Protein AF-A0A259BIV8-F1 (afdb_monomer)

Secondary structure (DSSP, 8-state):
-----------------TTTHHHHHHHHHHHHS-HHHHHHHHHHHHHHTTSS-TT----HHHHHHHH---HHHHHHHHHHHHHTTS----TT---

pLDDT: mean 71.43, std 16.97, 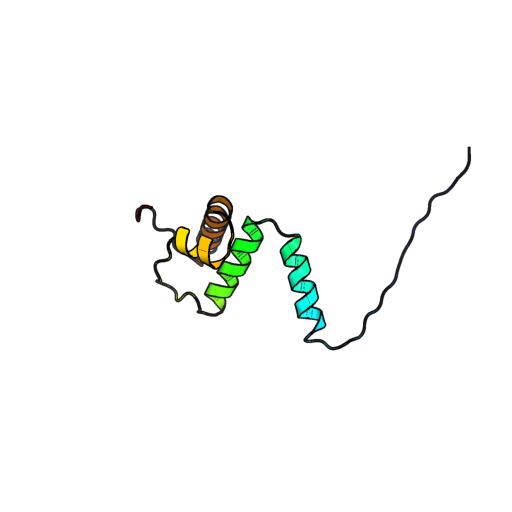range [35.97, 89.44]

Structure (mmCIF, N/CA/C/O backbone):
data_AF-A0A259BIV8-F1
#
_entry.id   AF-A0A259BIV8-F1
#
loop_
_atom_site.group_PDB
_atom_site.id
_atom_site.type_symbol
_atom_site.label_atom_id
_atom_site.label_alt_id
_atom_site.label_comp_id
_atom_site.label_asym_id
_atom_site.label_entity_id
_atom_site.label_seq_id
_atom_site.pdbx_PDB_ins_code
_atom_site.Cartn_x
_atom_site.Cartn_y
_atom_site.Cartn_z
_atom_site.occupancy
_atom_site.B_iso_or_equiv
_atom_site.auth_seq_id
_atom_site.auth_comp_id
_atom_site.auth_asym_id
_atom_site.auth_atom_id
_atom_site.pdbx_PDB_model_num
ATOM 1 N N . MET A 1 1 ? -1.982 18.914 54.988 1.00 52.62 1 MET A N 1
ATOM 2 C CA . MET A 1 1 ? -2.141 18.721 53.533 1.00 52.62 1 MET A CA 1
ATOM 3 C C . MET A 1 1 ? -2.764 17.344 53.256 1.00 52.62 1 MET A C 1
ATOM 5 O O . MET A 1 1 ? -2.011 16.400 53.065 1.00 52.62 1 MET A O 1
A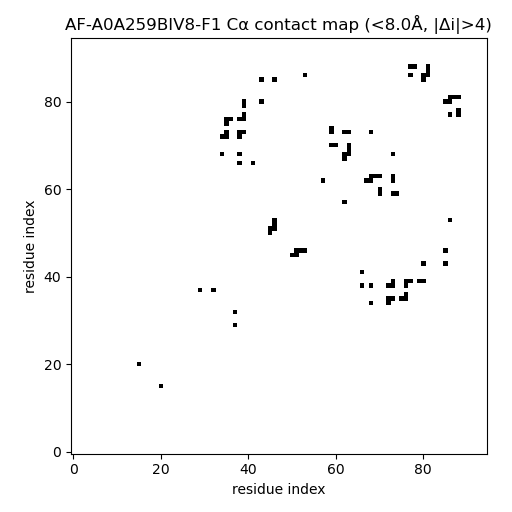TOM 9 N N . PRO A 1 2 ? -4.095 17.153 53.316 1.00 48.94 2 PRO A N 1
ATOM 10 C CA . PRO A 1 2 ? -4.773 16.014 52.675 1.00 48.94 2 PRO A CA 1
ATOM 11 C C . PRO A 1 2 ? -5.158 16.438 51.233 1.00 48.94 2 PRO A C 1
ATOM 13 O O . PRO A 1 2 ? -5.244 17.631 50.970 1.00 48.94 2 PRO A O 1
ATOM 16 N N . THR A 1 3 ? -5.263 15.593 50.207 1.00 39.91 3 THR A N 1
ATOM 17 C CA . THR A 1 3 ? -6.208 14.478 50.019 1.00 39.91 3 THR A CA 1
ATOM 18 C C . THR A 1 3 ? -5.832 13.745 48.721 1.00 39.91 3 THR A C 1
ATOM 20 O O . THR A 1 3 ? -5.574 14.377 47.704 1.00 39.91 3 THR A O 1
ATOM 23 N N . ALA A 1 4 ? -5.728 12.419 48.774 1.00 42.75 4 ALA A N 1
ATOM 24 C CA . ALA A 1 4 ? -6.677 11.477 48.167 1.00 42.75 4 ALA A CA 1
ATOM 25 C C . ALA A 1 4 ? -6.238 10.950 46.794 1.00 42.75 4 ALA A C 1
ATOM 27 O O . ALA A 1 4 ? -6.349 11.607 45.763 1.00 42.75 4 ALA A O 1
ATOM 28 N N . GLY A 1 5 ? -5.798 9.691 46.806 1.00 44.94 5 GLY A N 1
ATOM 29 C CA . GLY A 1 5 ? -5.887 8.847 45.630 1.00 44.94 5 GLY A CA 1
ATOM 30 C C . GLY A 1 5 ? -7.348 8.579 45.285 1.00 44.94 5 GLY A C 1
ATOM 31 O O . GLY A 1 5 ? -8.187 8.424 46.168 1.00 44.94 5 GLY A O 1
ATOM 32 N N . VAL A 1 6 ? -7.627 8.467 43.993 1.00 52.31 6 VAL A N 1
ATOM 33 C CA . VAL A 1 6 ? -8.844 7.852 43.473 1.00 52.31 6 VAL A CA 1
ATOM 34 C C . VAL A 1 6 ? -8.434 6.991 42.283 1.00 52.31 6 VAL A C 1
ATOM 36 O O . VAL A 1 6 ? -8.112 7.474 41.203 1.00 52.31 6 VAL A O 1
ATOM 39 N N . LYS A 1 7 ? -8.436 5.676 42.523 1.00 40.50 7 LYS A N 1
ATOM 40 C CA . LYS A 1 7 ? -8.752 4.666 41.512 1.00 40.50 7 LYS A CA 1
ATOM 41 C C . LYS A 1 7 ? -10.171 4.944 41.020 1.00 40.50 7 LYS A C 1
ATOM 43 O O . LYS A 1 7 ? -11.065 5.076 41.852 1.00 40.50 7 LYS A O 1
ATOM 48 N N . GLN A 1 8 ? -10.410 4.892 39.714 1.00 42.22 8 GLN A N 1
ATOM 49 C CA . GLN A 1 8 ? -11.718 4.480 39.214 1.00 42.22 8 GLN A CA 1
ATOM 50 C C . GLN A 1 8 ? -11.547 3.342 38.223 1.00 42.22 8 GLN A C 1
ATOM 52 O O . GLN A 1 8 ? -10.902 3.449 37.185 1.00 42.22 8 GLN A O 1
ATOM 57 N N . ALA A 1 9 ? -12.099 2.219 38.655 1.00 35.97 9 ALA A N 1
ATOM 58 C CA . ALA A 1 9 ? -12.371 1.054 37.865 1.00 35.97 9 ALA A CA 1
ATOM 59 C C . ALA A 1 9 ? -13.724 1.221 37.163 1.00 35.97 9 ALA A C 1
ATOM 61 O O . ALA A 1 9 ? -14.656 1.798 37.720 1.00 35.97 9 ALA A O 1
ATOM 62 N N . SER A 1 10 ? -13.842 0.480 36.066 1.00 42.00 10 SER A N 1
ATOM 63 C CA . SER A 1 10 ? -15.007 -0.330 35.703 1.00 42.00 10 SER A CA 1
ATOM 64 C C . SER A 1 10 ? -16.211 0.318 35.016 1.00 42.00 10 SER A C 1
ATOM 66 O O . SER A 1 10 ? -16.643 1.421 35.327 1.00 42.00 10 SER A O 1
ATOM 68 N N . LYS A 1 11 ? -16.801 -0.548 34.180 1.00 41.00 11 LYS A N 1
ATOM 69 C CA . LYS A 1 11 ? -18.032 -0.462 33.386 1.00 41.00 11 LYS A CA 1
ATOM 70 C C . LYS A 1 11 ? -17.827 0.229 32.037 1.00 41.00 11 LYS A C 1
ATOM 72 O O . LYS A 1 11 ? -17.387 1.359 31.946 1.00 41.00 11 LYS A O 1
ATOM 77 N N . THR A 1 12 ? -18.124 -0.447 30.931 1.00 43.81 12 THR A N 1
ATOM 78 C CA . THR A 1 12 ? -19.470 -0.985 30.708 1.00 43.81 12 THR A CA 1
ATOM 79 C C . THR A 1 12 ? -19.455 -2.233 29.821 1.00 43.81 12 THR A C 1
ATOM 81 O O . THR A 1 12 ? -18.905 -2.224 28.723 1.00 43.81 12 THR A O 1
ATOM 84 N N . ASP A 1 13 ? -20.106 -3.285 30.324 1.00 53.97 13 ASP A N 1
ATOM 85 C CA . ASP A 1 13 ? -20.847 -4.290 29.559 1.00 53.97 13 ASP A CA 1
ATOM 86 C C . ASP A 1 13 ? -21.466 -3.694 28.285 1.00 53.97 13 ASP A C 1
ATOM 88 O O . ASP A 1 13 ? -22.195 -2.706 28.360 1.00 53.97 13 ASP A O 1
ATOM 92 N N . ASN A 1 14 ? -21.304 -4.338 27.129 1.00 55.00 14 ASN A N 1
ATOM 93 C CA . ASN A 1 14 ? -22.350 -4.227 26.117 1.00 55.00 14 ASN A CA 1
ATOM 94 C C . ASN A 1 14 ? -22.514 -5.523 25.326 1.00 55.00 14 ASN A C 1
ATOM 96 O O . ASN A 1 14 ? -21.910 -5.748 24.277 1.00 55.00 14 ASN A O 1
ATOM 100 N N . LYS A 1 15 ? -23.406 -6.369 25.843 1.00 55.56 15 LYS A N 1
ATOM 101 C CA . LYS A 1 15 ? -24.096 -7.403 25.077 1.00 55.56 15 LYS A CA 1
ATOM 102 C C . LYS A 1 15 ? -24.983 -6.737 24.014 1.00 55.56 15 LYS A C 1
ATOM 104 O O . LYS A 1 15 ? -26.087 -6.304 24.336 1.00 55.56 15 LYS A O 1
ATOM 109 N N . LYS A 1 16 ? -24.559 -6.703 22.743 1.00 42.38 16 LYS A N 1
ATOM 110 C CA . LYS A 1 16 ? -25.487 -6.584 21.597 1.00 42.38 16 LYS A CA 1
ATOM 111 C C . LYS A 1 16 ? -24.841 -6.998 20.265 1.00 42.38 16 LYS A C 1
ATOM 113 O O . LYS A 1 16 ? -24.043 -6.262 19.705 1.00 42.38 16 LYS A O 1
ATOM 118 N N . SER A 1 17 ? -25.252 -8.173 19.779 1.00 37.78 17 SER A N 1
ATOM 119 C CA . SER A 1 17 ? -25.218 -8.681 18.392 1.00 37.78 17 SER A CA 1
ATOM 120 C C . SER A 1 17 ? -23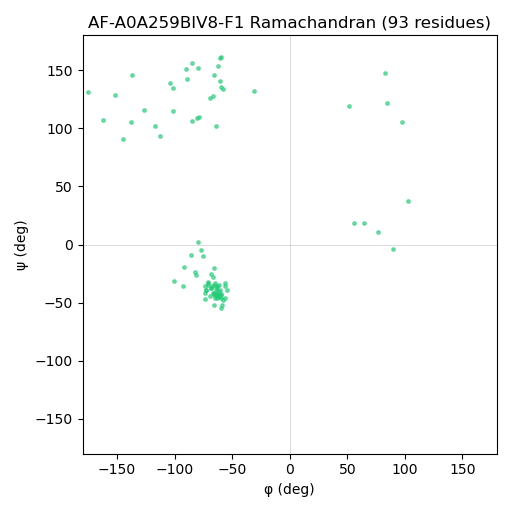.880 -8.619 17.606 1.00 37.78 17 SER A C 1
ATOM 122 O O . SER A 1 17 ? -23.380 -7.539 17.288 1.00 37.78 17 SER A O 1
ATOM 124 N N . PRO A 1 18 ? -23.324 -9.767 17.162 1.00 50.00 18 PRO A N 1
ATOM 125 C CA . PRO A 1 18 ? -21.896 -9.897 16.837 1.00 50.00 18 PRO A CA 1
ATOM 126 C C . PRO A 1 18 ? -21.436 -9.258 15.510 1.00 50.00 18 PRO A C 1
ATOM 128 O O . PRO A 1 18 ? -20.237 -9.138 15.291 1.00 50.00 18 PRO A O 1
ATOM 131 N N . ALA A 1 19 ? -22.333 -8.809 14.624 1.00 53.28 19 ALA A N 1
ATOM 132 C CA . ALA A 1 19 ? -21.943 -8.338 13.284 1.00 53.28 19 ALA A CA 1
ATOM 133 C C . ALA A 1 19 ? -21.867 -6.802 13.124 1.00 53.28 19 ALA A C 1
ATOM 135 O O . ALA A 1 19 ? -21.055 -6.302 12.344 1.00 53.28 19 ALA A O 1
ATOM 136 N N . ALA A 1 20 ? -22.689 -6.037 13.854 1.00 52.94 20 ALA A N 1
ATOM 137 C CA . ALA A 1 20 ? -22.791 -4.580 13.684 1.00 52.94 20 ALA A CA 1
ATOM 138 C C . ALA A 1 20 ? -21.860 -3.795 14.628 1.00 52.94 20 ALA A C 1
ATOM 140 O O . ALA A 1 20 ? -21.269 -2.795 14.220 1.00 52.94 20 ALA A O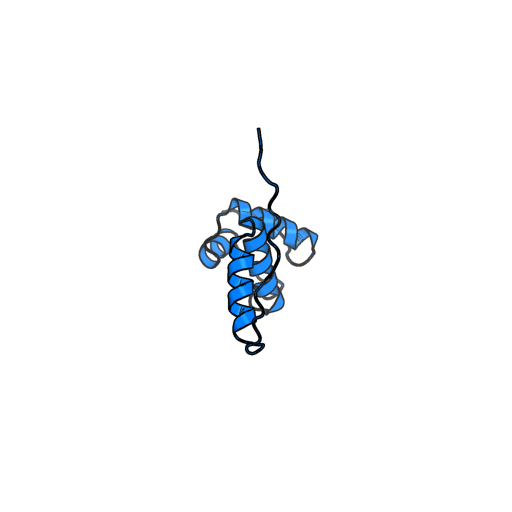 1
ATOM 141 N N . SER A 1 21 ? -21.661 -4.280 15.861 1.00 51.72 21 SER A N 1
ATOM 142 C CA . SER A 1 21 ? -20.768 -3.641 16.843 1.00 51.72 21 SER A CA 1
ATOM 143 C C . SER A 1 21 ? -19.286 -3.791 16.466 1.00 51.72 21 SER A C 1
ATOM 145 O O . SER A 1 21 ? -18.504 -2.855 16.621 1.00 51.72 21 SER A O 1
ATOM 147 N N . ALA A 1 22 ? -18.911 -4.926 15.862 1.00 56.62 22 ALA A N 1
ATOM 148 C CA . ALA A 1 22 ? -17.546 -5.185 15.396 1.00 56.62 22 ALA A CA 1
ATOM 149 C C . ALA A 1 22 ? -17.111 -4.276 14.230 1.00 56.62 22 ALA A C 1
ATOM 151 O O . ALA A 1 22 ? -15.926 -3.994 14.065 1.00 56.62 22 ALA A O 1
ATOM 152 N N . ARG A 1 23 ? -18.054 -3.804 13.400 1.00 55.66 23 ARG A N 1
ATOM 153 C CA . ARG A 1 23 ? -17.744 -2.868 12.303 1.00 55.66 23 ARG A CA 1
ATOM 154 C C . ARG A 1 23 ? -17.434 -1.465 12.820 1.00 55.66 23 ARG A C 1
ATOM 156 O O . ARG A 1 23 ? -16.520 -0.828 12.313 1.00 55.66 23 ARG A O 1
ATOM 163 N N . ARG A 1 24 ? -18.153 -0.994 13.846 1.00 58.84 24 ARG A N 1
ATOM 164 C CA . ARG A 1 24 ? -17.944 0.352 14.401 1.00 58.84 24 ARG A CA 1
ATOM 165 C C . ARG A 1 24 ? -16.652 0.451 15.221 1.00 58.84 24 ARG A C 1
ATOM 167 O O . ARG A 1 24 ? -15.971 1.459 15.100 1.00 58.84 24 ARG A O 1
ATOM 174 N N . SER A 1 25 ? -16.284 -0.609 15.947 1.00 60.91 25 SER A N 1
ATOM 175 C CA . SER A 1 25 ? -15.028 -0.667 16.714 1.00 60.91 25 SER A CA 1
ATOM 176 C C . SER A 1 25 ? -13.782 -0.677 15.818 1.00 60.91 25 SER A C 1
ATOM 178 O O . SER A 1 25 ? -12.842 0.068 16.077 1.00 60.91 25 SER A O 1
ATOM 180 N N . ARG A 1 26 ? -13.798 -1.436 14.710 1.00 63.84 26 ARG A N 1
ATOM 181 C CA . ARG A 1 26 ? -12.687 -1.453 13.737 1.00 63.84 26 ARG A CA 1
ATOM 182 C C . ARG A 1 26 ? -12.438 -0.093 13.089 1.00 63.84 26 ARG A C 1
ATOM 184 O O . ARG A 1 26 ? -11.299 0.261 12.812 1.00 63.84 26 ARG A O 1
ATOM 191 N N . ASN A 1 27 ? -13.504 0.671 12.855 1.00 64.12 27 ASN A N 1
ATOM 192 C CA . ASN A 1 27 ? -13.396 1.979 12.220 1.00 64.12 27 ASN A CA 1
ATOM 193 C C . ASN A 1 27 ? -12.752 3.027 13.137 1.00 64.12 27 ASN A C 1
ATOM 195 O O . ASN A 1 27 ? -12.086 3.923 12.634 1.00 64.12 27 ASN A O 1
ATOM 199 N N . SER A 1 28 ? -12.960 2.928 14.454 1.00 65.62 28 SER A N 1
ATOM 200 C CA . SER A 1 28 ? -12.259 3.739 15.458 1.00 65.62 28 SER A CA 1
ATOM 201 C C . SER A 1 28 ? -10.807 3.297 15.631 1.00 65.62 28 SER A C 1
ATOM 203 O O . SER A 1 28 ? -9.929 4.146 15.615 1.00 65.62 28 SER A O 1
ATOM 205 N N . GLU A 1 29 ? -10.529 1.988 15.655 1.00 64.50 29 GLU A N 1
ATOM 206 C CA . GLU A 1 29 ? -9.146 1.492 15.733 1.00 64.50 29 GLU A CA 1
ATOM 207 C C . GLU A 1 29 ? -8.311 1.944 14.532 1.00 64.50 29 GLU A C 1
ATOM 209 O O . GLU A 1 29 ? -7.178 2.362 14.707 1.00 64.50 29 GLU A O 1
ATOM 214 N N . MET A 1 30 ? -8.878 1.960 13.321 1.00 64.31 30 MET A N 1
ATOM 215 C CA . MET A 1 30 ? -8.191 2.488 12.134 1.00 64.31 30 MET A CA 1
ATOM 216 C C . MET A 1 30 ? -7.917 3.997 12.167 1.00 64.31 30 MET A C 1
ATOM 218 O O . MET A 1 30 ? -7.054 4.459 11.421 1.00 64.31 30 MET A O 1
ATOM 222 N N . GLN A 1 31 ? -8.639 4.764 12.989 1.00 65.75 31 GLN A N 1
ATOM 223 C CA . GLN A 1 31 ? -8.427 6.209 13.144 1.00 65.75 31 GLN A CA 1
ATOM 224 C C . GLN A 1 31 ? -7.290 6.528 14.122 1.00 65.75 31 GLN A C 1
ATOM 226 O O . GLN A 1 31 ? -6.670 7.579 13.983 1.00 65.75 31 GLN A O 1
ATOM 231 N N . ASP A 1 32 ? -6.978 5.609 15.040 1.00 72.62 32 ASP A N 1
ATOM 232 C CA . ASP A 1 32 ? -5.862 5.731 15.987 1.00 72.62 32 ASP A CA 1
ATOM 233 C C . ASP A 1 32 ? -4.520 5.241 15.399 1.00 72.62 32 ASP A C 1
ATOM 235 O O . ASP A 1 32 ? -3.455 5.435 15.989 1.00 72.62 32 ASP A O 1
ATOM 239 N N . LEU A 1 33 ? -4.551 4.604 14.222 1.00 76.62 33 LEU A N 1
ATOM 240 C CA . LEU A 1 33 ? -3.364 4.119 13.520 1.00 76.62 33 LEU A CA 1
ATOM 241 C C . LEU A 1 33 ? -2.648 5.246 12.767 1.00 76.62 33 LEU A C 1
ATOM 243 O O . LEU A 1 33 ? -3.248 6.204 12.278 1.00 76.62 33 LEU A O 1
ATOM 247 N N . THR A 1 34 ? -1.333 5.093 12.606 1.00 86.62 34 THR A N 1
ATOM 248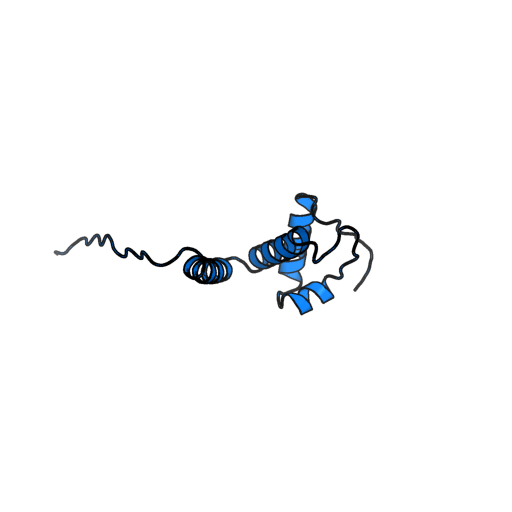 C CA . THR A 1 34 ? -0.555 5.999 11.755 1.00 86.62 34 THR A CA 1
ATOM 249 C C . THR A 1 34 ? -1.031 5.909 10.302 1.00 86.62 34 THR A C 1
ATOM 251 O O . THR A 1 34 ? -1.531 4.875 9.857 1.00 86.62 34 THR A O 1
ATOM 254 N N . LEU A 1 35 ? -0.846 6.983 9.525 1.00 86.00 35 LEU A N 1
ATOM 255 C CA . LEU A 1 35 ? -1.236 7.007 8.107 1.00 86.00 35 LEU A CA 1
ATOM 256 C C . LEU A 1 35 ? -0.579 5.876 7.300 1.00 86.00 35 LEU A C 1
ATOM 258 O O . LEU A 1 35 ? -1.212 5.314 6.409 1.00 86.00 35 LEU A O 1
ATOM 262 N N . THR A 1 36 ? 0.665 5.524 7.638 1.00 86.12 36 THR A N 1
ATOM 263 C CA . THR A 1 36 ? 1.398 4.401 7.039 1.00 86.12 36 THR A CA 1
ATOM 264 C C . THR A 1 36 ? 0.730 3.064 7.356 1.00 86.12 36 THR A C 1
ATOM 266 O O . THR A 1 36 ? 0.527 2.243 6.467 1.00 86.12 36 THR A O 1
ATOM 269 N N . GLU A 1 37 ? 0.344 2.847 8.612 1.00 87.31 37 GLU A N 1
ATOM 270 C CA . GLU A 1 37 ? -0.303 1.609 9.055 1.00 87.31 37 GLU A CA 1
ATOM 271 C C . GLU A 1 37 ? -1.709 1.460 8.458 1.00 87.31 37 GLU A C 1
ATOM 273 O O . GLU A 1 37 ? -2.112 0.375 8.040 1.00 87.31 37 GLU A O 1
ATOM 278 N N . ARG A 1 38 ? -2.438 2.574 8.339 1.00 88.56 38 ARG A N 1
ATOM 279 C CA . ARG A 1 38 ? -3.735 2.608 7.665 1.00 88.56 38 ARG A CA 1
ATOM 280 C C . ARG A 1 38 ? -3.607 2.260 6.181 1.00 88.56 38 ARG A C 1
ATOM 282 O O . ARG A 1 38 ? -4.370 1.433 5.694 1.00 88.56 38 ARG A O 1
ATOM 289 N N . ALA A 1 39 ? -2.631 2.838 5.478 1.00 88.75 39 ALA A N 1
ATOM 290 C CA . ALA A 1 39 ? -2.364 2.501 4.079 1.00 88.75 39 ALA A CA 1
ATOM 291 C C . ALA A 1 39 ? -1.980 1.026 3.9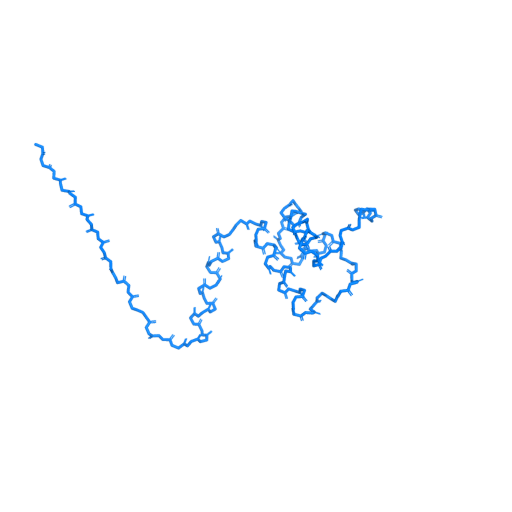09 1.00 88.75 39 ALA A C 1
ATOM 293 O O . ALA A 1 39 ? -2.448 0.382 2.975 1.00 88.75 39 ALA A O 1
ATOM 294 N N . TYR A 1 40 ? -1.167 0.489 4.821 1.00 89.31 40 TYR A N 1
ATOM 295 C CA . TYR A 1 40 ? -0.779 -0.919 4.816 1.00 89.31 40 TYR A CA 1
ATOM 296 C C . TYR A 1 40 ? -2.002 -1.837 4.912 1.00 89.31 40 TYR A C 1
ATOM 298 O O . TYR A 1 40 ? -2.176 -2.691 4.048 1.00 89.31 40 TYR A O 1
ATOM 306 N N . ARG A 1 41 ? -2.881 -1.619 5.900 1.00 88.25 41 ARG A N 1
ATOM 307 C CA . ARG A 1 41 ? -4.071 -2.461 6.100 1.00 88.25 41 ARG A CA 1
ATOM 308 C C . ARG A 1 41 ? -5.047 -2.403 4.935 1.00 88.25 41 ARG A C 1
ATOM 310 O O . ARG A 1 41 ? -5.546 -3.437 4.514 1.00 88.25 41 ARG A O 1
ATOM 317 N N . GLU A 1 42 ? -5.302 -1.213 4.401 1.00 87.31 42 GLU A N 1
ATOM 318 C CA . GLU A 1 42 ? -6.178 -1.054 3.236 1.00 87.31 42 GLU A CA 1
ATOM 319 C C . GLU A 1 42 ? -5.621 -1.800 2.015 1.00 87.31 42 GLU A C 1
ATOM 321 O O . GLU A 1 42 ? -6.340 -2.522 1.329 1.00 87.31 42 GLU A O 1
ATOM 326 N N . LEU A 1 43 ? -4.317 -1.677 1.753 1.00 85.88 43 LEU A N 1
ATOM 327 C CA . LEU A 1 43 ? -3.661 -2.390 0.658 1.00 85.88 43 LEU A CA 1
ATOM 328 C C . LEU A 1 43 ? -3.650 -3.908 0.879 1.00 85.88 43 LEU A C 1
ATOM 330 O O . LEU A 1 43 ? -3.915 -4.656 -0.058 1.00 85.88 43 LEU A O 1
ATOM 334 N N . GLU A 1 44 ? -3.383 -4.364 2.101 1.00 86.94 44 GLU A N 1
ATOM 335 C CA . GLU A 1 44 ? -3.442 -5.777 2.480 1.00 86.94 44 GLU A CA 1
ATOM 336 C C . GLU A 1 44 ? -4.847 -6.350 2.255 1.00 86.94 44 GLU A C 1
ATOM 338 O O . GLU A 1 44 ? -4.987 -7.405 1.635 1.00 86.94 44 GLU A O 1
ATOM 343 N N . GLU A 1 45 ? -5.897 -5.639 2.676 1.00 87.31 45 GLU A N 1
ATOM 344 C CA . GLU A 1 45 ? -7.282 -6.035 2.416 1.00 87.31 45 GLU A CA 1
ATOM 345 C C . GLU A 1 45 ? -7.579 -6.079 0.913 1.00 87.31 45 GLU A C 1
ATOM 347 O O . GLU A 1 45 ? -8.185 -7.039 0.435 1.00 87.31 45 GLU A O 1
ATOM 352 N N . LEU A 1 46 ? -7.129 -5.093 0.134 1.00 84.94 46 LEU A N 1
ATOM 353 C CA . LEU A 1 46 ? -7.323 -5.062 -1.320 1.00 84.94 46 LEU A CA 1
ATOM 354 C C . LEU A 1 46 ? -6.624 -6.226 -2.041 1.00 84.94 46 LEU A C 1
ATOM 356 O O . LEU A 1 46 ? -7.160 -6.754 -3.019 1.00 84.94 46 LEU A O 1
ATOM 360 N N . ILE A 1 47 ? -5.453 -6.643 -1.560 1.00 85.06 47 ILE A N 1
ATOM 361 C CA . ILE A 1 47 ? -4.717 -7.803 -2.080 1.00 85.06 47 ILE A CA 1
ATOM 362 C C . ILE A 1 47 ? -5.413 -9.103 -1.652 1.00 85.06 47 ILE A C 1
ATOM 364 O O . ILE A 1 47 ? -5.678 -9.965 -2.487 1.00 85.06 47 ILE A O 1
ATOM 368 N N . SER A 1 48 ? -5.777 -9.224 -0.374 1.00 85.88 48 SER A N 1
ATOM 369 C CA . SER A 1 48 ? -6.443 -10.399 0.206 1.00 85.88 48 SER A CA 1
ATOM 370 C C . SER A 1 48 ? -7.825 -10.655 -0.407 1.00 85.88 48 SER A C 1
ATOM 372 O O . SER A 1 48 ? -8.206 -11.793 -0.671 1.00 85.88 48 SER A O 1
ATOM 374 N N . THR A 1 49 ? -8.561 -9.587 -0.723 1.00 85.12 49 THR A N 1
ATOM 375 C CA . THR A 1 49 ? -9.863 -9.652 -1.406 1.00 85.12 49 THR A CA 1
ATOM 376 C C . THR A 1 49 ? -9.755 -9.853 -2.918 1.00 85.12 49 THR A C 1
ATOM 378 O O . THR A 1 49 ? -10.783 -9.875 -3.595 1.00 85.12 49 THR A O 1
ATOM 381 N N . LEU A 1 50 ? -8.540 -9.997 -3.465 1.00 81.56 50 LEU A N 1
ATOM 382 C CA . LEU A 1 50 ? -8.264 -10.084 -4.904 1.00 81.56 50 LEU A CA 1
ATOM 383 C C . LEU A 1 50 ? -8.798 -8.886 -5.716 1.00 81.56 50 LEU A C 1
ATOM 385 O O . LEU A 1 50 ? -8.890 -8.957 -6.942 1.00 81.56 50 LEU A O 1
ATOM 389 N N . GLN A 1 51 ? -9.102 -7.755 -5.070 1.00 80.62 51 GLN A N 1
ATOM 390 C CA . GLN A 1 51 ? -9.428 -6.514 -5.779 1.00 80.62 51 GLN A CA 1
ATOM 391 C C . GLN A 1 51 ? -8.214 -5.938 -6.509 1.00 80.62 51 GLN A C 1
ATOM 393 O O . GLN A 1 51 ? -8.367 -5.231 -7.506 1.00 80.62 51 GLN A O 1
ATOM 398 N N . LEU A 1 52 ? -7.014 -6.255 -6.023 1.00 78.38 52 LEU A N 1
ATOM 399 C CA . LEU A 1 52 ? -5.748 -6.016 -6.699 1.00 78.38 52 LEU A CA 1
ATOM 400 C C . LEU A 1 52 ? -5.138 -7.371 -7.079 1.00 78.38 52 LEU A C 1
ATOM 402 O O . LEU A 1 52 ? -4.461 -7.986 -6.254 1.00 78.38 52 LEU A O 1
ATOM 406 N N . PRO A 1 53 ? -5.388 -7.865 -8.306 1.00 72.62 53 PRO A N 1
ATOM 407 C CA . PRO A 1 53 ? -4.854 -9.145 -8.733 1.00 72.62 53 PRO A CA 1
ATOM 408 C C . PRO A 1 53 ? -3.321 -9.129 -8.697 1.00 72.62 53 PRO A C 1
ATOM 410 O O . PRO A 1 53 ? -2.714 -8.130 -9.118 1.00 72.62 53 PRO A O 1
ATOM 413 N N . PRO A 1 54 ? -2.677 -10.226 -8.263 1.00 70.25 54 PRO A N 1
ATOM 414 C CA . PRO A 1 54 ? -1.226 -10.338 -8.304 1.00 70.25 54 PRO A CA 1
ATOM 415 C C . PRO A 1 54 ? -0.731 -10.163 -9.746 1.00 70.25 54 PRO A C 1
ATOM 417 O O . PRO A 1 54 ? -1.297 -10.719 -10.685 1.00 70.25 54 PRO A O 1
ATOM 420 N N . GLY A 1 55 ? 0.314 -9.354 -9.926 1.00 72.25 55 GLY A N 1
ATOM 421 C CA . GLY A 1 55 ? 0.841 -8.993 -11.249 1.00 72.25 55 GLY A CA 1
ATOM 422 C C . GLY A 1 55 ? 0.218 -7.738 -11.872 1.00 72.25 55 GLY A C 1
ATOM 423 O O . GLY A 1 55 ? 0.684 -7.286 -12.917 1.00 72.25 55 GLY A O 1
ATOM 424 N N . THR A 1 56 ? -0.777 -7.122 -11.226 1.00 76.75 56 THR A N 1
ATOM 425 C CA . THR A 1 56 ? -1.276 -5.801 -11.633 1.00 76.75 56 THR A CA 1
ATOM 426 C C . THR A 1 56 ? -0.227 -4.731 -11.342 1.00 76.75 56 THR A C 1
ATOM 428 O O . THR A 1 56 ? 0.232 -4.582 -10.210 1.00 76.75 56 THR A O 1
ATOM 431 N N . VAL A 1 57 ? 0.136 -3.947 -12.359 1.00 77.38 57 VAL A N 1
ATOM 432 C CA . VAL A 1 57 ? 1.029 -2.796 -12.182 1.00 77.38 57 VAL A CA 1
ATOM 433 C C . VAL A 1 57 ? 0.223 -1.635 -11.605 1.00 77.38 57 VAL A C 1
ATOM 435 O O . VAL A 1 57 ? -0.610 -1.048 -12.292 1.00 77.38 57 VAL A O 1
ATOM 438 N N . LEU A 1 58 ? 0.481 -1.301 -10.343 1.00 75.88 58 LEU A N 1
ATOM 439 C CA . LEU A 1 58 ? -0.130 -0.166 -9.655 1.00 75.88 58 LEU A CA 1
ATOM 440 C C . LEU A 1 58 ? 0.843 1.007 -9.597 1.00 75.88 58 LEU A C 1
ATOM 442 O O . LEU A 1 58 ? 2.013 0.839 -9.257 1.00 75.88 58 LEU A O 1
ATOM 446 N N . SER A 1 59 ? 0.341 2.200 -9.912 1.00 81.88 59 SER A N 1
ATOM 447 C CA . SER A 1 59 ? 1.076 3.445 -9.691 1.00 81.88 59 SER A CA 1
ATOM 448 C C . SER A 1 59 ? 0.784 3.981 -8.292 1.00 81.88 59 SER A C 1
ATOM 450 O O . SER A 1 59 ? -0.357 3.927 -7.830 1.00 81.88 59 SER A O 1
ATOM 452 N N . GLU A 1 60 ? 1.803 4.545 -7.640 1.00 81.62 60 GLU A N 1
ATOM 453 C CA . GLU A 1 60 ? 1.665 5.208 -6.339 1.00 81.62 60 GLU A CA 1
ATOM 454 C C . GLU A 1 60 ? 0.583 6.294 -6.389 1.00 81.62 60 GLU A C 1
ATOM 456 O O . GLU A 1 60 ? -0.233 6.385 -5.480 1.00 81.62 60 GLU A O 1
ATOM 461 N N . LEU A 1 61 ? 0.506 7.049 -7.492 1.00 82.50 61 LEU A N 1
ATOM 462 C CA . LEU A 1 61 ? -0.503 8.094 -7.691 1.00 82.50 61 LEU A CA 1
ATOM 463 C C . LEU A 1 61 ? -1.930 7.543 -7.636 1.00 82.50 61 LEU A C 1
ATOM 465 O O . LEU A 1 61 ? -2.780 8.099 -6.954 1.00 82.50 61 LEU A O 1
ATOM 469 N N . VAL A 1 62 ? -2.171 6.401 -8.282 1.00 83.19 62 VAL A N 1
ATOM 470 C CA . VAL A 1 62 ? -3.493 5.759 -8.294 1.00 83.19 62 VAL A CA 1
ATOM 471 C C . VAL A 1 62 ? -3.883 5.286 -6.893 1.00 83.19 62 VAL A C 1
ATOM 473 O O . VAL A 1 62 ? -5.054 5.341 -6.527 1.00 83.19 62 VAL A O 1
ATOM 476 N N . LEU A 1 63 ? -2.912 4.834 -6.096 1.00 83.50 63 LEU A N 1
ATOM 477 C CA . LEU A 1 63 ? -3.143 4.431 -4.710 1.00 83.50 63 LEU A CA 1
ATOM 478 C C . LEU A 1 63 ? -3.398 5.637 -3.802 1.00 83.50 63 LEU A C 1
ATOM 480 O O . LEU A 1 63 ? -4.285 5.565 -2.956 1.00 83.50 63 LEU A O 1
ATOM 484 N N . VAL A 1 64 ? -2.681 6.746 -4.008 1.00 86.44 64 VAL A N 1
ATOM 485 C CA . VAL A 1 64 ? -2.933 8.025 -3.322 1.00 86.44 64 VAL A CA 1
ATOM 486 C C . VAL A 1 64 ? -4.354 8.499 -3.594 1.00 86.44 64 VAL A C 1
ATOM 488 O O . VAL A 1 64 ? -5.073 8.812 -2.649 1.00 86.44 64 VAL A O 1
ATOM 491 N N . ASP A 1 65 ? -4.783 8.483 -4.855 1.00 86.00 65 ASP A N 1
ATOM 492 C CA . ASP A 1 65 ? -6.122 8.924 -5.244 1.00 86.00 65 ASP A CA 1
ATOM 493 C C . ASP A 1 65 ? -7.216 7.974 -4.731 1.00 86.00 65 ASP A C 1
ATOM 495 O O . ASP A 1 65 ? -8.271 8.428 -4.292 1.00 86.00 65 ASP A O 1
ATOM 499 N N . ARG A 1 66 ? -6.971 6.654 -4.729 1.00 84.75 66 ARG A N 1
ATOM 500 C CA . ARG A 1 66 ? -7.925 5.661 -4.200 1.00 84.75 66 ARG A CA 1
ATOM 501 C C . ARG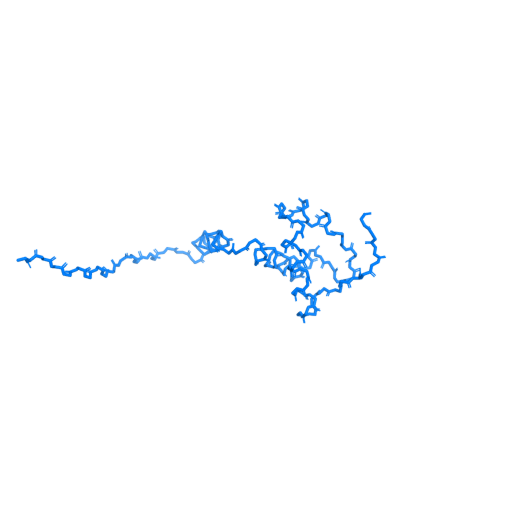 A 1 66 ? -8.082 5.721 -2.687 1.00 84.75 66 ARG A C 1
ATOM 503 O O . ARG A 1 66 ? -9.196 5.584 -2.193 1.00 84.75 66 ARG A O 1
ATOM 510 N N . LEU A 1 67 ? -6.974 5.838 -1.962 1.00 83.44 67 LEU A N 1
ATOM 511 C CA . LEU A 1 67 ? -6.951 5.743 -0.501 1.00 83.44 67 LEU A CA 1
ATOM 512 C C . LEU A 1 67 ? -7.114 7.114 0.165 1.00 83.44 67 LEU A C 1
ATOM 514 O O . LEU A 1 67 ? -7.444 7.188 1.346 1.00 83.44 67 LEU A O 1
ATOM 518 N N . GLY A 1 68 ? -6.862 8.203 -0.566 1.00 85.81 68 GLY A N 1
ATOM 519 C CA . GLY A 1 68 ? -6.803 9.556 -0.013 1.00 85.81 68 GLY A CA 1
ATOM 520 C C . GLY A 1 68 ? -5.653 9.743 0.983 1.00 85.81 68 GLY A C 1
ATOM 521 O O . GLY A 1 68 ? -5.688 10.656 1.807 1.00 85.81 68 GLY A O 1
ATOM 522 N N . ILE A 1 69 ? -4.651 8.859 0.949 1.00 85.44 69 ILE A N 1
ATOM 523 C CA . ILE A 1 69 ? -3.490 8.867 1.844 1.00 85.44 69 ILE A CA 1
ATOM 524 C C . ILE A 1 69 ? -2.287 9.407 1.066 1.00 85.44 69 ILE A C 1
ATOM 526 O O . ILE A 1 69 ? -2.102 9.094 -0.105 1.00 85.44 69 ILE A O 1
ATOM 530 N N . GLY A 1 70 ? -1.465 10.246 1.702 1.00 85.19 70 GLY A N 1
ATOM 531 C CA . GLY A 1 70 ? -0.330 10.894 1.039 1.00 85.19 70 GLY A CA 1
ATOM 532 C C . GLY A 1 70 ? 0.706 9.922 0.448 1.00 85.19 70 GLY A C 1
ATOM 533 O O . GLY A 1 70 ? 0.824 8.770 0.858 1.00 85.19 70 GLY A O 1
ATOM 534 N N . ARG A 1 71 ? 1.527 10.425 -0.482 1.00 84.06 71 ARG A N 1
ATOM 535 C CA . ARG A 1 71 ? 2.584 9.658 -1.177 1.00 84.06 71 ARG A CA 1
ATOM 536 C C . ARG A 1 71 ? 3.591 9.004 -0.227 1.00 84.06 71 ARG A C 1
ATOM 538 O O . ARG A 1 71 ? 3.884 7.824 -0.357 1.00 84.06 71 ARG A O 1
ATOM 545 N N . THR A 1 72 ? 4.085 9.751 0.762 1.00 86.75 72 THR A N 1
ATOM 546 C CA . THR A 1 72 ? 5.083 9.260 1.730 1.00 86.75 72 THR A CA 1
ATOM 547 C C . THR A 1 72 ? 4.598 8.044 2.535 1.00 86.75 72 THR A C 1
ATOM 549 O O . THR A 1 72 ? 5.277 7.018 2.486 1.00 86.75 72 THR A O 1
ATOM 552 N N . PRO A 1 73 ? 3.435 8.091 3.220 1.00 89.19 73 PRO A N 1
ATOM 553 C CA . PRO A 1 73 ? 2.924 6.925 3.943 1.00 89.19 73 PRO A CA 1
ATOM 554 C C . PRO A 1 73 ? 2.555 5.754 3.023 1.00 89.19 73 PRO A C 1
ATOM 556 O O . PRO A 1 73 ? 2.763 4.605 3.4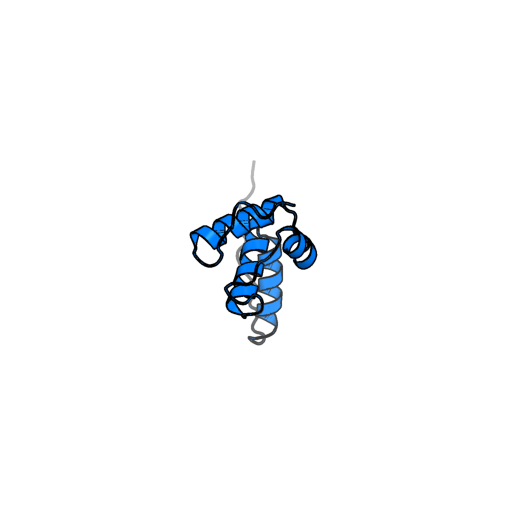06 1.00 89.19 73 PRO A O 1
ATOM 559 N N . ILE A 1 74 ? 2.081 6.007 1.796 1.00 88.56 74 ILE A N 1
ATOM 560 C CA . ILE A 1 74 ? 1.842 4.931 0.821 1.00 88.56 74 ILE A CA 1
ATOM 561 C C . ILE A 1 74 ? 3.147 4.261 0.410 1.00 88.56 74 ILE A C 1
ATOM 563 O O . ILE A 1 74 ? 3.217 3.036 0.379 1.00 88.56 74 ILE A O 1
ATOM 567 N N . ARG A 1 75 ? 4.204 5.031 0.145 1.00 86.62 75 ARG A N 1
ATOM 568 C CA . ARG A 1 75 ? 5.511 4.471 -0.203 1.00 86.62 75 ARG A CA 1
ATOM 569 C C . ARG A 1 75 ? 6.057 3.588 0.913 1.00 86.62 75 ARG A C 1
ATOM 571 O O . ARG A 1 75 ? 6.577 2.511 0.636 1.00 86.62 75 ARG A O 1
ATOM 578 N N . GLU A 1 76 ? 5.933 4.017 2.166 1.00 89.19 76 GLU A N 1
ATOM 579 C CA . GLU A 1 76 ? 6.335 3.213 3.324 1.00 89.19 76 GLU A CA 1
ATOM 580 C C . GLU A 1 76 ? 5.488 1.944 3.478 1.00 89.19 76 GLU A C 1
ATOM 582 O O . GLU A 1 76 ? 6.036 0.867 3.721 1.00 89.19 76 GLU A O 1
ATOM 587 N N . ALA A 1 77 ? 4.170 2.042 3.285 1.00 89.44 77 ALA A N 1
ATOM 588 C CA . ALA A 1 77 ? 3.271 0.893 3.305 1.00 89.44 77 ALA A CA 1
ATOM 589 C C . ALA A 1 77 ? 3.612 -0.113 2.196 1.00 89.44 77 ALA A C 1
ATOM 591 O O . ALA A 1 77 ? 3.719 -1.306 2.464 1.00 89.44 77 ALA A O 1
ATOM 592 N N . LEU A 1 78 ? 3.876 0.360 0.975 1.00 86.44 78 LEU A N 1
ATOM 593 C CA . LEU A 1 78 ? 4.318 -0.468 -0.150 1.00 86.44 78 LEU A CA 1
ATOM 594 C C . LEU A 1 78 ? 5.674 -1.124 0.115 1.00 86.44 78 LEU A C 1
ATOM 596 O O . LEU A 1 78 ? 5.866 -2.289 -0.219 1.00 86.44 78 LEU A O 1
ATOM 600 N N . GLN A 1 79 ? 6.615 -0.408 0.736 1.00 87.81 79 GLN A N 1
ATOM 601 C CA . GLN A 1 79 ? 7.896 -0.987 1.141 1.00 87.81 79 GLN A CA 1
ATOM 602 C C . GLN A 1 79 ? 7.724 -2.085 2.192 1.00 87.81 79 GLN A C 1
ATOM 604 O O . GLN A 1 79 ? 8.444 -3.079 2.138 1.00 87.81 79 GLN A O 1
ATOM 609 N N . ARG A 1 80 ? 6.791 -1.923 3.135 1.00 88.81 80 ARG A N 1
ATOM 610 C CA . ARG A 1 80 ? 6.442 -2.963 4.112 1.00 88.81 80 ARG A CA 1
ATOM 611 C C . ARG A 1 80 ? 5.798 -4.172 3.438 1.00 88.81 80 ARG A C 1
ATOM 613 O O . ARG A 1 80 ? 6.357 -5.254 3.534 1.00 88.81 80 ARG A O 1
ATOM 620 N N . LEU A 1 81 ? 4.760 -3.968 2.628 1.00 86.62 81 LEU A N 1
ATOM 621 C C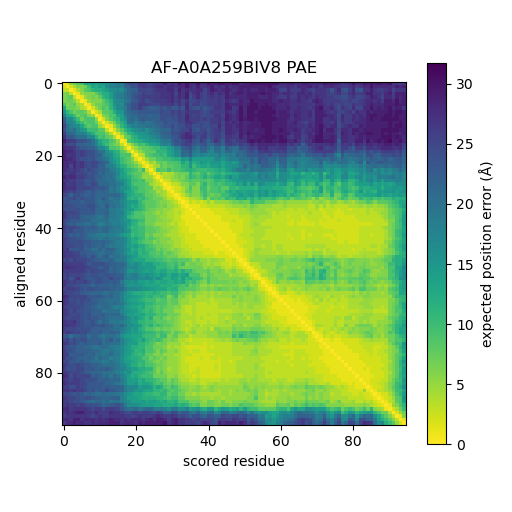A . LEU A 1 81 ? 4.115 -5.035 1.848 1.00 86.62 81 LEU A CA 1
ATOM 622 C C . LEU A 1 81 ? 5.100 -5.785 0.944 1.00 86.62 81 LEU A C 1
ATOM 624 O O . LEU A 1 81 ? 4.959 -6.986 0.729 1.00 86.62 81 LEU A O 1
ATOM 628 N N . ALA A 1 82 ? 6.114 -5.093 0.421 1.00 87.19 82 ALA A N 1
ATOM 629 C CA . ALA A 1 82 ? 7.169 -5.722 -0.359 1.00 87.19 82 ALA A CA 1
ATOM 630 C C . ALA A 1 82 ? 8.121 -6.580 0.479 1.00 87.19 82 ALA A C 1
ATOM 632 O O . ALA A 1 82 ? 8.597 -7.603 -0.008 1.00 87.19 82 ALA A O 1
ATOM 633 N N . ARG A 1 83 ? 8.382 -6.205 1.738 1.00 87.06 83 ARG A N 1
ATOM 634 C CA . ARG A 1 83 ? 9.117 -7.057 2.690 1.00 87.06 83 ARG A CA 1
ATOM 635 C C . ARG A 1 83 ? 8.310 -8.295 3.065 1.00 87.06 83 ARG A C 1
ATOM 637 O O . ARG A 1 83 ? 8.896 -9.363 3.185 1.00 87.06 83 ARG A O 1
ATOM 644 N N . ASP A 1 84 ? 6.993 -8.151 3.174 1.00 86.44 84 ASP A N 1
ATOM 645 C CA . ASP A 1 84 ? 6.072 -9.254 3.470 1.00 86.44 84 ASP A CA 1
ATOM 646 C C . ASP A 1 84 ? 5.804 -10.148 2.242 1.00 86.44 84 ASP A C 1
ATOM 648 O O . ASP A 1 84 ? 5.138 -11.174 2.343 1.00 86.44 84 ASP A O 1
ATOM 652 N N . GLY A 1 85 ? 6.342 -9.783 1.070 1.00 83.50 85 GLY A N 1
ATOM 653 C CA . GLY A 1 85 ? 6.216 -10.551 -0.171 1.00 83.50 85 GLY A CA 1
ATOM 654 C C . GLY A 1 85 ? 4.854 -10.424 -0.859 1.00 83.50 85 GLY A C 1
ATOM 655 O O . GLY A 1 85 ? 4.578 -11.159 -1.804 1.00 83.50 85 GLY A O 1
ATOM 656 N N . LEU A 1 86 ? 4.011 -9.488 -0.415 1.00 82.50 86 LEU A N 1
ATOM 657 C CA . LEU A 1 86 ? 2.672 -9.252 -0.961 1.00 82.50 86 LEU A CA 1
ATOM 658 C C . LEU A 1 86 ? 2.695 -8.391 -2.232 1.00 82.50 86 LEU A C 1
ATOM 660 O O . LEU A 1 86 ? 1.795 -8.488 -3.064 1.00 82.50 86 LEU A O 1
ATOM 664 N N . VAL A 1 87 ? 3.719 -7.548 -2.398 1.00 83.19 87 VAL A N 1
ATOM 665 C CA . VAL A 1 87 ? 3.865 -6.639 -3.546 1.00 83.19 87 VAL A CA 1
ATOM 666 C C . VAL A 1 87 ? 5.307 -6.636 -4.048 1.00 83.19 87 VAL A C 1
ATOM 668 O O . VAL A 1 87 ? 6.252 -6.709 -3.272 1.00 83.19 87 VAL A O 1
ATOM 671 N N . LEU A 1 88 ? 5.498 -6.487 -5.358 1.00 79.88 88 LEU A N 1
ATOM 672 C CA . LEU A 1 88 ? 6.808 -6.198 -5.938 1.00 79.88 88 LEU A CA 1
ATOM 673 C C . LEU A 1 88 ? 6.894 -4.711 -6.271 1.00 79.88 88 LEU A C 1
ATOM 675 O O . LEU A 1 88 ? 6.181 -4.212 -7.140 1.00 79.88 88 LEU A O 1
ATOM 679 N N . VAL A 1 89 ? 7.787 -3.995 -5.589 1.00 74.75 89 VAL A N 1
ATOM 680 C CA . VAL A 1 89 ? 8.111 -2.612 -5.945 1.00 74.75 89 VAL A CA 1
ATOM 681 C C . VAL A 1 89 ? 9.099 -2.660 -7.101 1.00 74.75 89 VAL A C 1
ATOM 683 O O . VAL A 1 89 ? 10.254 -3.035 -6.912 1.00 74.75 89 VAL A O 1
ATOM 686 N N . LEU A 1 90 ? 8.654 -2.292 -8.304 1.00 72.69 90 LEU A N 1
ATOM 687 C CA . LEU A 1 90 ? 9.542 -2.135 -9.452 1.00 72.69 90 LEU A CA 1
ATOM 688 C C . LEU A 1 90 ? 10.151 -0.725 -9.438 1.00 72.69 90 LEU A C 1
ATOM 690 O O . LEU A 1 90 ? 9.458 0.239 -9.778 1.00 72.69 90 LEU A O 1
ATOM 694 N N . PRO A 1 91 ? 11.442 -0.560 -9.091 1.00 58.34 91 PRO A N 1
ATOM 695 C CA . PRO A 1 91 ? 12.117 0.696 -9.358 1.00 58.34 91 PRO A CA 1
ATOM 696 C C . PRO A 1 91 ? 12.214 0.836 -10.882 1.00 58.34 91 PRO A C 1
ATOM 698 O O . PRO A 1 91 ? 12.726 -0.073 -11.532 1.00 58.34 91 PRO A O 1
ATOM 701 N N . ARG A 1 92 ? 11.769 1.975 -11.438 1.00 54.69 92 ARG A N 1
ATOM 702 C CA . ARG A 1 92 ? 11.820 2.368 -12.875 1.00 54.69 92 ARG A CA 1
ATOM 703 C C . ARG A 1 92 ? 10.528 2.262 -13.701 1.00 54.69 92 ARG A C 1
ATOM 705 O O . ARG A 1 92 ? 10.592 2.053 -14.910 1.00 54.69 92 ARG A O 1
ATOM 712 N N . ARG A 1 93 ? 9.367 2.567 -13.126 1.00 51.56 93 ARG A N 1
ATOM 713 C CA . ARG A 1 93 ? 8.328 3.263 -13.906 1.00 51.56 93 ARG A CA 1
ATOM 714 C C . ARG A 1 93 ? 8.103 4.613 -13.239 1.00 51.56 93 ARG A C 1
ATOM 716 O O . ARG A 1 93 ? 7.615 4.673 -12.118 1.00 51.56 93 ARG A O 1
ATOM 723 N N . GLY A 1 94 ? 8.685 5.640 -13.856 1.00 42.81 94 GLY A N 1
ATOM 724 C CA . GLY A 1 94 ? 8.696 7.005 -13.346 1.00 42.81 94 GLY A CA 1
ATOM 725 C C . GLY A 1 94 ? 7.287 7.572 -13.201 1.00 42.81 94 GLY A C 1
ATOM 726 O O . GLY A 1 94 ? 6.346 7.040 -13.785 1.00 42.81 94 GLY A O 1
ATOM 727 N N . ILE A 1 95 ? 7.218 8.615 -12.376 1.00 44.06 95 ILE A N 1
ATOM 728 C CA . ILE A 1 95 ? 6.117 9.569 -12.191 1.00 44.06 95 ILE A CA 1
ATOM 729 C C . ILE A 1 95 ? 5.160 9.729 -13.379 1.00 44.06 95 ILE A C 1
ATOM 731 O O . ILE A 1 95 ? 5.641 9.865 -14.525 1.00 44.06 95 ILE A O 1
#

Nearest PDB structures (foldseek):
  6za7-assembly1_A  TM=9.544E-01  e=6.409E-03  Agrobacterium fabrum str. C58
  7xp1-assembly1_A-2  TM=9.368E-01  e=3.586E-02  Pseudomonas aeruginosa PAO1
  6az6-assembly1_B  TM=8.340E-01  e=1.227E-01  Streptococcus agalactiae
  7y8r-assembly1_N  TM=5.249E-01  e=7.299E-01  Homo sapiens
  4a6d-assembly1_A  TM=5.116E-01  e=2.497E+00  Homo sapiens

Solvent-accessible surface area (backbone atoms only — not comparable to full-atom values): 6149 Å² total; per-residue (Å²): 138,87,82,81,90,76,89,82,81,86,85,77,90,78,96,66,68,86,72,66,54,57,56,57,52,52,57,53,56,53,68,76,43,53,69,31,56,40,42,32,51,54,50,50,49,35,45,74,68,52,76,47,50,90,89,64,90,78,54,70,65,60,51,26,69,71,69,74,45,59,67,67,33,42,53,52,20,51,54,48,37,34,73,74,68,77,42,83,84,70,90,86,75,76,136

Radius of gyration: 20.04 Å; Cα contacts (8 Å, |Δi|>4): 51; chains: 1; bounding box: 38×29×67 Å

Foldseek 3Di:
DDDDDDDDDDDDDDDDDDPPVVVVVVVVVLVPDDLLVNLLVVVVVCLVVCVPPPPDDDDLVVSCVVSVGDSVSNVSSQVVCVVVVSDDDDPDPDD

Mean predicted aligned error: 13.12 Å

Sequence (95 aa):
MPTAGVKQASKTDNKKSPAASARRSRNSEMQDLTLTERAYRELEELISTLQLPPGTVLSELVLVDRLGIGRTPIREALQRLARDGLVLVLPRRGI